Protein AF-A5N980-F1 (afdb_monomer_lite)

Secondary structure (DSSP, 8-state):
----HHHHHHHHHHHHHHHHHHTT-S-TT-HHHHHHHHHHH-HHHHHHHHHHHTT-

Organism: Clostridium kluyveri (strain ATCC 8527 / DSM 555 / NBRC 12016 / NCIMB 10680 / K1) (NCBI:txid431943)

Foldseek 3Di:
DDQDPVNLLVVLVVVLVVLCVVVVHPDSPDPSSLVVSCVVPNNVSSVVNVVVVVVD

Sequence (56 aa):
MVISNRELFALMYNKVFEIANNYKSDCIYDEKVKEEVARQFGKEKADWFYHTWKKI

Structure (mmCIF, N/CA/C/O backbone):
data_AF-A5N980-F1
#
_entry.id   AF-A5N980-F1
#
loop_
_atom_site.group_PDB
_atom_site.id
_atom_site.type_symbol
_atom_site.label_atom_id
_atom_site.label_alt_id
_atom_site.label_comp_id
_atom_site.label_asym_id
_atom_site.label_entity_id
_atom_site.label_seq_id
_atom_site.pdbx_PDB_ins_code
_atom_site.Cartn_x
_atom_site.Cartn_y
_atom_site.Cartn_z
_atom_site.occupancy
_atom_site.B_iso_or_equiv
_atom_site.auth_seq_id
_atom_site.auth_comp_id
_atom_site.auth_asym_id
_atom_site.auth_atom_id
_atom_site.pdbx_PDB_model_num
ATOM 1 N N . MET A 1 1 ? 21.005 -2.571 -9.247 1.00 50.50 1 MET A N 1
ATOM 2 C CA . MET A 1 1 ? 19.910 -3.175 -10.035 1.00 50.50 1 MET A CA 1
ATOM 3 C C . MET A 1 1 ? 18.760 -2.190 -10.063 1.00 50.50 1 MET A C 1
ATOM 5 O O . MET A 1 1 ? 18.370 -1.726 -8.999 1.00 50.50 1 MET A O 1
ATOM 9 N N . VAL A 1 2 ? 18.273 -1.823 -11.248 1.00 66.44 2 VAL A N 1
ATOM 10 C CA . VAL A 1 2 ? 17.043 -1.033 -11.389 1.00 66.44 2 VAL A CA 1
ATOM 11 C C . VAL A 1 2 ? 15.884 -2.017 -11.260 1.00 66.44 2 VAL A C 1
ATOM 13 O O . VAL A 1 2 ? 15.769 -2.916 -12.084 1.00 66.44 2 VAL A O 1
ATOM 16 N N . ILE A 1 3 ? 15.086 -1.898 -10.199 1.00 78.56 3 ILE A N 1
ATOM 17 C CA . ILE A 1 3 ? 13.841 -2.666 -10.060 1.00 78.56 3 ILE A CA 1
ATOM 18 C C . ILE A 1 3 ? 12.866 -2.196 -11.145 1.00 78.56 3 ILE A C 1
ATOM 20 O O . ILE A 1 3 ? 12.671 -0.992 -11.322 1.00 78.56 3 ILE A O 1
ATOM 24 N N . SER A 1 4 ? 12.241 -3.133 -11.856 1.00 87.69 4 SER A N 1
ATOM 25 C CA . SER A 1 4 ? 11.215 -2.806 -12.850 1.00 87.69 4 SER A CA 1
ATOM 26 C C . SER A 1 4 ? 9.926 -2.341 -12.165 1.00 87.69 4 SER A C 1
ATOM 28 O O . SER A 1 4 ? 9.589 -2.826 -11.086 1.00 87.69 4 SER A O 1
ATOM 30 N N . ASN A 1 5 ? 9.118 -1.494 -12.816 1.00 86.44 5 ASN A N 1
ATOM 31 C CA . ASN A 1 5 ? 7.821 -1.057 -12.264 1.00 86.44 5 ASN A CA 1
ATOM 32 C C . ASN A 1 5 ? 6.902 -2.233 -11.886 1.00 86.44 5 ASN A C 1
ATOM 34 O O . ASN A 1 5 ? 6.190 -2.165 -10.891 1.00 86.44 5 ASN A O 1
ATOM 38 N N . ARG A 1 6 ? 6.941 -3.338 -12.641 1.00 87.38 6 ARG A N 1
ATOM 39 C CA . ARG A 1 6 ? 6.167 -4.549 -12.329 1.00 87.38 6 ARG A CA 1
ATOM 40 C C . ARG A 1 6 ? 6.621 -5.216 -11.027 1.00 87.38 6 ARG A C 1
ATOM 42 O O . ARG A 1 6 ? 5.786 -5.649 -10.240 1.00 87.38 6 ARG A O 1
ATOM 49 N N . GLU A 1 7 ? 7.928 -5.285 -10.802 1.00 90.00 7 GLU A N 1
ATOM 50 C CA . GLU A 1 7 ? 8.507 -5.850 -9.580 1.00 90.00 7 GLU A CA 1
ATOM 51 C C . GLU A 1 7 ? 8.254 -4.930 -8.384 1.00 90.00 7 GLU A C 1
ATOM 53 O O . GLU A 1 7 ? 7.866 -5.406 -7.320 1.00 90.00 7 GLU A O 1
ATOM 58 N N . LEU A 1 8 ? 8.380 -3.611 -8.577 1.00 89.50 8 LEU A N 1
ATOM 59 C CA . LEU A 1 8 ? 8.019 -2.619 -7.567 1.00 89.50 8 LEU A CA 1
ATOM 60 C C . LEU A 1 8 ? 6.547 -2.748 -7.169 1.00 89.50 8 LEU A C 1
ATOM 62 O O . LEU A 1 8 ? 6.236 -2.766 -5.983 1.00 89.50 8 LEU A O 1
ATOM 66 N N . PHE A 1 9 ? 5.652 -2.879 -8.150 1.00 90.50 9 PHE A N 1
ATOM 67 C CA . PHE A 1 9 ? 4.227 -3.049 -7.896 1.00 90.50 9 PHE A CA 1
ATOM 68 C C . PHE A 1 9 ? 3.941 -4.321 -7.098 1.00 90.50 9 PHE A C 1
ATOM 70 O O . PHE A 1 9 ? 3.232 -4.256 -6.102 1.00 90.50 9 PHE A O 1
ATOM 77 N N . ALA A 1 10 ? 4.518 -5.463 -7.487 1.00 91.06 10 ALA A N 1
ATOM 78 C CA . ALA A 1 10 ? 4.334 -6.726 -6.772 1.00 91.06 10 ALA A CA 1
ATOM 79 C C . ALA A 1 10 ? 4.869 -6.663 -5.330 1.00 91.06 10 ALA A C 1
ATOM 81 O O . ALA A 1 10 ? 4.245 -7.180 -4.401 1.00 91.06 10 ALA A O 1
ATOM 82 N N . LEU A 1 11 ? 6.006 -5.995 -5.129 1.00 92.25 11 LEU A N 1
ATOM 83 C CA . LEU A 1 11 ? 6.599 -5.810 -3.811 1.00 92.25 11 LEU A CA 1
ATOM 84 C C . LEU A 1 11 ? 5.725 -4.914 -2.923 1.00 92.25 11 LEU A C 1
ATOM 86 O O . LEU A 1 11 ? 5.438 -5.278 -1.783 1.00 92.25 11 LEU A O 1
ATOM 90 N N . MET A 1 12 ? 5.263 -3.778 -3.452 1.00 93.00 12 MET A N 1
ATOM 91 C CA . MET A 1 12 ? 4.361 -2.876 -2.732 1.00 93.00 12 MET A CA 1
ATOM 92 C C . MET A 1 12 ? 3.007 -3.529 -2.463 1.00 93.00 12 MET A C 1
ATOM 94 O O . MET A 1 12 ? 2.501 -3.397 -1.357 1.00 93.00 12 MET A O 1
ATOM 98 N N . TYR A 1 13 ? 2.466 -4.292 -3.415 1.00 91.44 13 TYR A N 1
ATOM 99 C CA . TYR A 1 13 ? 1.231 -5.056 -3.253 1.00 91.44 13 TYR A CA 1
ATOM 100 C C . TYR A 1 13 ? 1.308 -5.957 -2.021 1.00 91.44 13 TYR A C 1
ATOM 102 O O . TYR A 1 13 ? 0.549 -5.768 -1.075 1.00 91.44 13 TYR A O 1
ATOM 110 N N . ASN A 1 14 ? 2.288 -6.863 -1.966 1.00 92.25 14 ASN A N 1
ATOM 111 C CA . ASN A 1 14 ? 2.432 -7.773 -0.827 1.00 92.25 14 ASN A CA 1
ATOM 112 C C . ASN A 1 14 ? 2.570 -7.013 0.498 1.00 92.25 14 ASN A C 1
ATOM 114 O O . ASN A 1 14 ? 1.998 -7.418 1.510 1.00 92.25 14 ASN A O 1
ATOM 118 N N . LYS A 1 15 ? 3.294 -5.888 0.490 1.00 91.81 15 LYS A N 1
ATOM 119 C CA . LYS A 1 15 ? 3.539 -5.122 1.710 1.00 91.81 15 LYS A CA 1
ATOM 120 C C . LYS A 1 15 ? 2.336 -4.319 2.184 1.00 91.81 15 LYS A C 1
ATOM 122 O O . LYS A 1 15 ? 2.084 -4.281 3.380 1.00 91.81 15 LYS A O 1
ATOM 127 N N . VAL A 1 16 ? 1.555 -3.748 1.274 1.00 92.69 16 VAL A N 1
ATOM 128 C CA . VAL A 1 16 ? 0.306 -3.041 1.590 1.00 92.69 16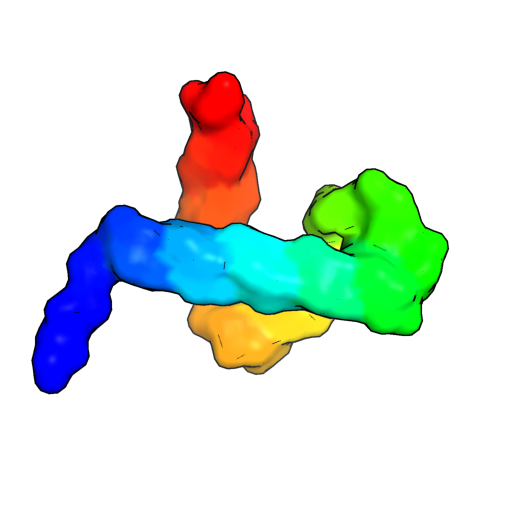 VAL A CA 1
ATOM 129 C C . VAL A 1 16 ? -0.702 -3.990 2.244 1.00 92.69 16 VAL A C 1
ATOM 131 O O . VAL A 1 16 ? -1.313 -3.621 3.243 1.00 92.69 16 VAL A O 1
ATOM 134 N N . PHE A 1 17 ? -0.837 -5.224 1.745 1.00 90.56 17 PHE A N 1
ATOM 135 C CA . PHE A 1 17 ? -1.716 -6.229 2.357 1.00 90.56 17 PHE A CA 1
ATOM 136 C C . PHE A 1 17 ? -1.209 -6.709 3.721 1.00 90.56 17 PHE A C 1
ATOM 138 O O . PHE A 1 17 ? -2.003 -6.878 4.644 1.00 90.56 17 PHE A O 1
ATOM 145 N N . GLU A 1 18 ? 0.104 -6.883 3.884 1.00 92.94 18 GLU A N 1
ATOM 146 C CA . GLU A 1 18 ? 0.698 -7.194 5.189 1.00 92.94 18 GLU A CA 1
ATOM 147 C C . GLU A 1 18 ? 0.429 -6.072 6.205 1.00 92.94 18 GLU A C 1
ATOM 149 O O . GLU A 1 18 ? 0.014 -6.337 7.332 1.00 92.94 18 GLU A O 1
ATOM 154 N N . ILE A 1 19 ? 0.602 -4.813 5.792 1.00 92.44 19 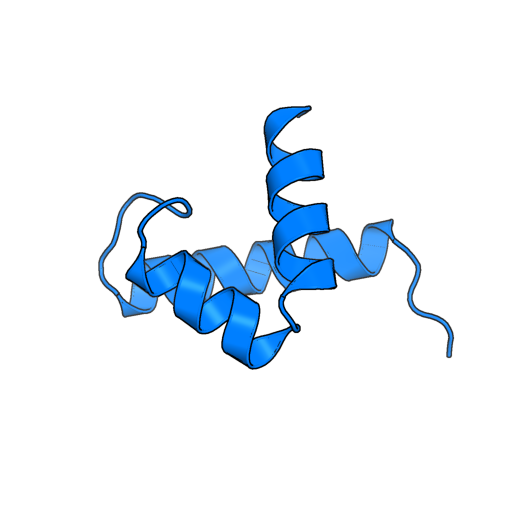ILE A N 1
ATOM 155 C CA . ILE A 1 19 ? 0.328 -3.633 6.616 1.00 92.44 19 ILE A CA 1
ATOM 156 C C . ILE A 1 19 ? -1.160 -3.566 6.979 1.00 92.44 19 ILE A C 1
ATOM 158 O O . ILE A 1 19 ? -1.488 -3.403 8.153 1.00 92.44 19 ILE A O 1
ATOM 162 N N . ALA A 1 20 ? -2.062 -3.739 6.011 1.00 91.06 20 ALA A N 1
ATOM 163 C CA . ALA A 1 20 ? -3.504 -3.768 6.257 1.00 91.06 20 ALA A CA 1
ATOM 164 C C . ALA A 1 20 ? -3.889 -4.852 7.276 1.00 91.06 20 ALA A C 1
ATOM 166 O O . ALA A 1 20 ? -4.587 -4.562 8.249 1.00 91.06 20 ALA A O 1
ATOM 167 N N . ASN A 1 21 ? -3.335 -6.060 7.135 1.00 91.69 21 ASN A N 1
ATOM 168 C CA . ASN A 1 21 ? -3.552 -7.151 8.082 1.00 91.69 21 ASN A CA 1
ATOM 169 C C . ASN A 1 21 ? -3.010 -6.823 9.488 1.00 91.69 21 ASN A C 1
ATOM 171 O O . ASN A 1 21 ? -3.686 -7.068 10.487 1.00 91.69 21 ASN A O 1
ATOM 175 N N . ASN A 1 22 ? -1.832 -6.197 9.585 1.00 91.56 22 ASN A N 1
ATOM 176 C CA . ASN A 1 22 ? -1.259 -5.756 10.864 1.00 91.56 22 ASN A CA 1
ATOM 177 C C . ASN A 1 22 ? -2.138 -4.711 11.567 1.00 91.56 22 ASN A C 1
ATOM 179 O O . ASN A 1 22 ? -2.288 -4.750 12.789 1.00 91.56 22 ASN A O 1
ATOM 183 N N . TYR A 1 23 ? -2.760 -3.808 10.806 1.00 89.00 23 TYR A N 1
ATOM 184 C CA . TYR A 1 23 ? -3.724 -2.842 11.334 1.00 89.00 23 TYR A CA 1
ATOM 185 C C . TYR A 1 23 ? -5.127 -3.424 11.552 1.00 89.00 23 TYR A C 1
ATOM 187 O O . TYR A 1 23 ? -6.010 -2.690 11.994 1.00 89.00 23 TYR A O 1
ATOM 195 N N . LYS A 1 24 ? -5.337 -4.724 11.285 1.00 89.06 24 LYS A N 1
ATOM 196 C CA . LYS A 1 24 ? -6.657 -5.378 11.269 1.00 89.06 24 LYS A CA 1
ATOM 197 C C . LYS A 1 24 ? -7.672 -4.598 10.425 1.00 89.06 24 LYS A C 1
ATOM 199 O O . LYS A 1 24 ? -8.837 -4.489 10.798 1.00 89.06 24 LYS A O 1
ATOM 204 N N . SER A 1 25 ? -7.200 -4.008 9.329 1.00 85.06 25 SER A N 1
ATOM 205 C CA . SER A 1 25 ? -8.027 -3.263 8.392 1.00 85.06 25 SER A CA 1
ATOM 206 C C . SER A 1 25 ? -8.305 -4.136 7.177 1.00 85.06 25 SER A C 1
ATOM 208 O O . SER A 1 25 ? -7.381 -4.604 6.513 1.00 85.06 25 SER A O 1
ATOM 210 N N . ASP A 1 26 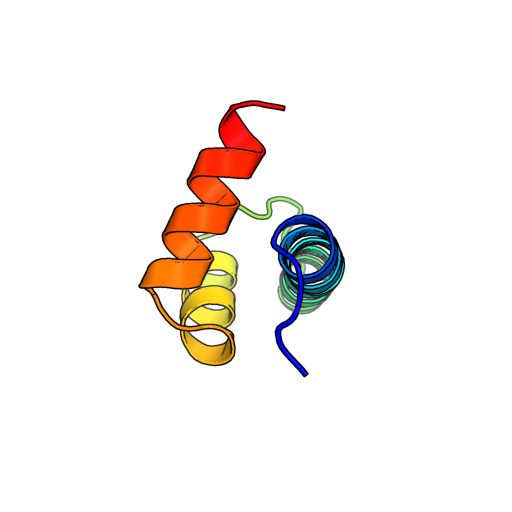? -9.581 -4.326 6.858 1.00 81.81 26 ASP A N 1
ATOM 211 C CA . ASP A 1 26 ? -10.020 -5.007 5.635 1.00 81.81 26 ASP A CA 1
ATOM 212 C C . ASP A 1 26 ? -9.785 -4.160 4.370 1.00 81.81 26 ASP A C 1
ATOM 214 O O . ASP A 1 26 ? -10.028 -4.612 3.251 1.00 81.81 26 ASP A O 1
ATOM 218 N N . CYS A 1 27 ? -9.322 -2.912 4.523 1.00 82.81 27 CYS A N 1
ATOM 219 C CA . CYS A 1 27 ? -9.197 -1.959 3.432 1.00 82.81 27 CYS A CA 1
ATOM 220 C C . CYS A 1 27 ? -7.782 -1.387 3.327 1.00 82.81 27 CYS A C 1
ATOM 222 O O . CYS A 1 27 ? -7.314 -0.651 4.192 1.00 82.81 27 CYS A O 1
ATOM 224 N N . ILE A 1 28 ? -7.132 -1.612 2.185 1.00 86.12 28 ILE A N 1
ATOM 225 C CA . ILE A 1 28 ? -5.822 -1.014 1.885 1.00 86.12 28 ILE A CA 1
ATOM 226 C C . ILE A 1 28 ? -5.869 0.518 1.756 1.00 86.12 28 ILE A C 1
ATOM 228 O O . ILE A 1 28 ? -4.833 1.173 1.740 1.00 86.12 28 ILE A O 1
ATOM 232 N N . TYR A 1 29 ? -7.066 1.102 1.629 1.00 85.75 29 TYR A N 1
ATOM 233 C CA . TYR A 1 29 ? -7.251 2.549 1.530 1.00 85.75 29 TYR A CA 1
ATOM 234 C C . TYR A 1 29 ? -7.409 3.250 2.877 1.00 85.75 29 TYR A C 1
ATOM 236 O O . TYR A 1 29 ? -7.565 4.478 2.877 1.00 85.75 29 TYR A O 1
ATOM 244 N N . ASP A 1 30 ? -7.386 2.494 3.974 1.00 89.19 30 ASP A N 1
ATOM 245 C CA . ASP A 1 30 ? -7.371 3.020 5.333 1.00 89.19 30 ASP A CA 1
ATOM 246 C C . ASP A 1 30 ? -6.238 4.038 5.504 1.00 89.19 30 ASP A C 1
ATOM 248 O O . ASP A 1 30 ? -5.140 3.876 4.961 1.00 89.19 30 ASP A O 1
ATOM 252 N N . GLU A 1 31 ? -6.520 5.117 6.230 1.00 90.00 31 GLU A N 1
ATOM 253 C CA . GLU A 1 31 ? -5.578 6.216 6.428 1.00 90.00 31 GLU A CA 1
ATOM 254 C C . GLU A 1 31 ? -4.281 5.725 7.082 1.00 90.00 31 GLU A C 1
ATOM 256 O O . GLU A 1 31 ? -3.198 6.035 6.589 1.00 90.00 31 GLU A O 1
ATOM 261 N N . LYS A 1 32 ? -4.379 4.834 8.078 1.00 90.94 32 LYS A N 1
ATOM 262 C CA . LYS A 1 32 ? -3.211 4.281 8.782 1.00 90.94 32 LYS A CA 1
ATOM 263 C C . LYS A 1 32 ? -2.354 3.415 7.866 1.00 90.94 32 LYS A C 1
ATOM 265 O O . LYS A 1 32 ? -1.127 3.463 7.924 1.00 90.94 32 LYS A O 1
ATOM 270 N N . VAL A 1 33 ? -2.999 2.638 6.994 1.00 91.38 33 VAL A N 1
ATOM 271 C CA . VAL A 1 33 ? -2.310 1.794 6.008 1.00 91.38 33 VAL A CA 1
ATOM 272 C C . VAL A 1 33 ? -1.597 2.668 4.981 1.00 91.38 33 VAL A C 1
ATOM 274 O O . VAL A 1 33 ? -0.429 2.431 4.677 1.00 91.38 33 VAL A O 1
ATOM 277 N N . LYS A 1 34 ? -2.251 3.721 4.482 1.00 91.12 34 LYS A N 1
ATOM 278 C CA . LYS A 1 34 ? -1.641 4.682 3.552 1.00 91.12 34 LYS A CA 1
ATOM 279 C C . LYS A 1 34 ? -0.451 5.410 4.158 1.00 91.12 34 LYS A C 1
ATOM 281 O O . LYS A 1 34 ? 0.574 5.518 3.486 1.00 91.12 34 LYS A O 1
ATOM 286 N N . GLU A 1 35 ? -0.574 5.888 5.392 1.00 92.88 35 GLU A N 1
ATOM 287 C CA . GLU A 1 35 ? 0.515 6.562 6.098 1.00 92.88 35 GLU A CA 1
ATOM 288 C C . GLU A 1 35 ? 1.717 5.634 6.282 1.00 92.88 35 GLU A C 1
ATOM 290 O O . GLU A 1 35 ? 2.841 6.017 5.958 1.00 92.88 35 GLU A O 1
ATOM 295 N N . GLU A 1 36 ? 1.496 4.390 6.708 1.00 93.50 36 GLU A N 1
ATOM 296 C CA . GLU A 1 36 ? 2.579 3.426 6.911 1.00 93.50 36 GLU A CA 1
ATOM 297 C C . GLU A 1 36 ? 3.239 3.005 5.585 1.00 93.50 36 GLU A C 1
ATOM 299 O O . GLU A 1 36 ? 4.465 2.923 5.491 1.00 93.50 36 GLU A O 1
ATOM 304 N N . VAL A 1 37 ? 2.456 2.82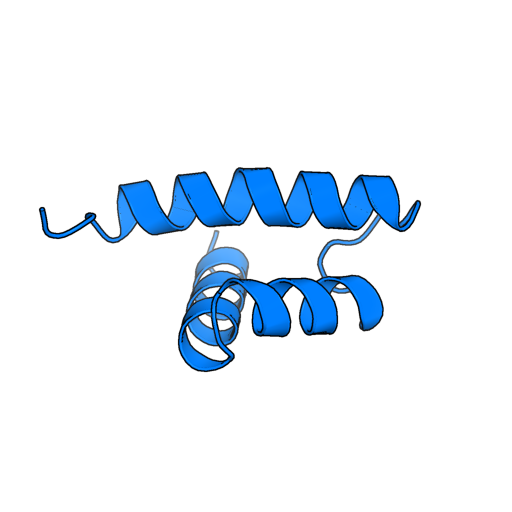7 4.518 1.00 91.88 37 VAL A N 1
ATOM 305 C CA . VAL A 1 37 ? 2.980 2.556 3.168 1.00 91.88 37 VAL A CA 1
ATOM 306 C C . VAL A 1 37 ? 3.802 3.744 2.657 1.00 91.88 37 VAL A C 1
ATOM 308 O O . VAL A 1 37 ? 4.902 3.551 2.135 1.00 91.88 37 VAL A O 1
ATOM 311 N N . ALA A 1 38 ? 3.321 4.977 2.839 1.00 93.69 38 ALA A N 1
ATOM 312 C CA . ALA A 1 38 ? 4.056 6.185 2.468 1.00 93.69 38 ALA A CA 1
ATOM 313 C C . ALA A 1 38 ? 5.335 6.363 3.300 1.00 93.69 38 ALA A C 1
ATOM 315 O O . ALA A 1 38 ? 6.349 6.811 2.764 1.00 93.69 38 ALA A O 1
ATOM 316 N N . ARG A 1 39 ? 5.320 5.964 4.578 1.00 93.56 39 ARG A N 1
ATOM 317 C CA . ARG A 1 39 ? 6.491 5.971 5.466 1.00 93.56 39 ARG A CA 1
ATOM 318 C C . ARG A 1 39 ? 7.567 4.984 5.009 1.00 93.56 39 ARG A C 1
ATOM 320 O O . ARG A 1 39 ? 8.746 5.322 5.055 1.00 93.56 39 ARG A O 1
ATOM 327 N N . GLN A 1 40 ? 7.180 3.792 4.551 1.00 92.25 40 GLN A N 1
ATOM 328 C CA . GLN A 1 40 ? 8.123 2.748 4.124 1.00 92.25 40 GLN A CA 1
ATOM 329 C C . GLN A 1 40 ? 8.660 2.952 2.703 1.00 92.25 40 GLN A C 1
ATOM 331 O O . GLN A 1 40 ? 9.845 2.739 2.449 1.00 92.25 40 GLN A O 1
ATOM 336 N N . PHE A 1 41 ? 7.803 3.357 1.765 1.00 89.44 41 PHE A N 1
ATOM 337 C CA . PHE A 1 41 ? 8.149 3.425 0.340 1.00 89.44 41 PHE A CA 1
ATOM 338 C C . PHE A 1 41 ? 8.408 4.844 -0.170 1.00 89.44 41 PHE A C 1
ATOM 340 O O . PHE A 1 41 ? 8.953 5.015 -1.264 1.00 89.44 41 PHE A O 1
ATOM 347 N N . GLY A 1 42 ? 8.054 5.854 0.621 1.00 93.38 42 GLY A N 1
ATOM 348 C CA . GLY A 1 42 ? 8.024 7.247 0.206 1.00 93.38 42 GLY A CA 1
ATOM 349 C C . GLY A 1 42 ? 6.689 7.614 -0.441 1.00 93.38 42 GLY A C 1
ATOM 350 O O . GLY A 1 42 ? 6.047 6.805 -1.118 1.00 93.38 42 GLY A O 1
ATOM 351 N N . LYS A 1 43 ? 6.287 8.873 -0.250 1.00 91.94 43 LYS A N 1
ATOM 352 C CA . LYS A 1 43 ? 4.991 9.394 -0.697 1.00 91.94 43 LYS A CA 1
ATOM 353 C C . LYS A 1 43 ? 4.774 9.231 -2.204 1.00 91.94 43 LYS A C 1
ATOM 355 O O . LYS A 1 43 ? 3.740 8.719 -2.603 1.00 91.94 43 LYS A O 1
ATOM 360 N N . GLU A 1 44 ? 5.768 9.564 -3.029 1.00 92.06 44 GLU A N 1
ATOM 361 C CA . GLU A 1 44 ? 5.655 9.467 -4.495 1.00 92.06 44 GLU A CA 1
ATOM 362 C C . GLU A 1 44 ? 5.370 8.039 -4.984 1.00 92.06 44 GLU A C 1
ATOM 364 O O . GLU A 1 44 ? 4.528 7.835 -5.859 1.00 92.06 44 GLU A O 1
ATOM 369 N N . LYS A 1 45 ? 6.038 7.032 -4.405 1.00 90.75 45 LYS A N 1
ATOM 370 C CA . LYS A 1 45 ? 5.828 5.627 -4.788 1.00 90.75 45 LYS A CA 1
ATOM 371 C C . LYS A 1 45 ? 4.491 5.099 -4.284 1.00 90.75 45 LYS A C 1
ATOM 373 O O . LYS A 1 45 ? 3.839 4.341 -4.997 1.00 90.75 45 LYS A O 1
ATOM 378 N N . ALA A 1 46 ? 4.075 5.504 -3.083 1.00 92.00 46 ALA A N 1
ATOM 379 C CA . ALA A 1 46 ? 2.759 5.173 -2.547 1.00 92.00 46 ALA A CA 1
ATOM 380 C C . ALA A 1 46 ? 1.641 5.757 -3.425 1.00 92.00 46 ALA A C 1
ATOM 382 O O . ALA A 1 46 ? 0.757 5.016 -3.850 1.00 92.00 46 ALA A O 1
ATOM 383 N N . ASP A 1 47 ? 1.720 7.044 -3.773 1.00 91.81 47 ASP A N 1
ATOM 384 C CA . ASP A 1 47 ? 0.783 7.699 -4.693 1.00 91.81 47 ASP A CA 1
ATOM 385 C C . ASP A 1 47 ? 0.732 6.984 -6.050 1.00 91.81 47 ASP A C 1
ATOM 387 O O . ASP A 1 47 ? -0.349 6.645 -6.538 1.00 91.81 47 ASP A O 1
ATOM 391 N N . TRP A 1 48 ? 1.893 6.670 -6.636 1.00 93.38 48 TRP A N 1
ATOM 392 C CA . TRP A 1 48 ? 1.967 5.903 -7.880 1.00 93.38 48 TRP A CA 1
ATOM 393 C C . TRP A 1 48 ? 1.306 4.520 -7.762 1.00 93.38 48 TRP A C 1
ATOM 395 O O . TRP A 1 48 ? 0.555 4.125 -8.660 1.00 93.38 48 TRP A O 1
ATOM 405 N N . PHE A 1 49 ? 1.538 3.797 -6.662 1.00 92.12 49 PHE A N 1
ATOM 406 C CA . PHE A 1 49 ? 0.934 2.489 -6.413 1.00 92.12 49 PHE A CA 1
ATOM 407 C C . PHE A 1 49 ? -0.592 2.586 -6.333 1.00 92.12 49 PHE A C 1
ATOM 409 O O . PHE A 1 49 ? -1.273 1.877 -7.069 1.00 92.12 49 PHE A O 1
ATOM 416 N N . TYR A 1 50 ? -1.141 3.491 -5.516 1.00 90.06 50 TYR A N 1
ATOM 417 C CA . TYR A 1 50 ? -2.594 3.641 -5.369 1.00 90.06 50 TYR A CA 1
ATOM 418 C C . TYR A 1 50 ? -3.264 4.14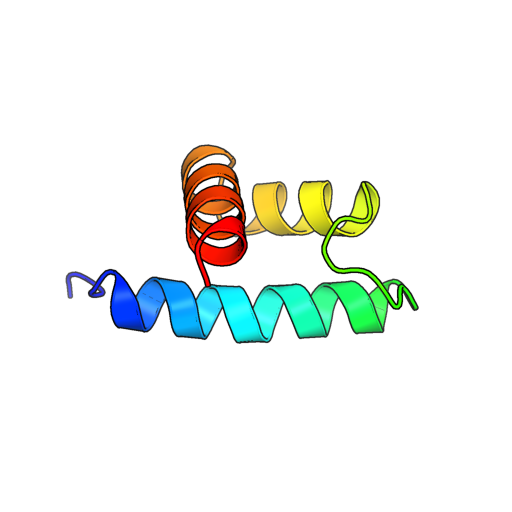6 -6.652 1.00 90.06 50 TYR A C 1
ATOM 420 O O . TYR A 1 50 ? -4.371 3.711 -6.979 1.00 90.06 50 TYR A O 1
ATOM 428 N N . HIS A 1 51 ? -2.598 5.021 -7.411 1.00 90.94 51 HIS A N 1
ATOM 429 C CA . HIS A 1 51 ? -3.077 5.454 -8.722 1.00 90.94 51 HIS A CA 1
ATOM 430 C C . HIS A 1 51 ? -3.113 4.279 -9.709 1.00 90.94 51 HIS A C 1
ATOM 432 O O . HIS A 1 51 ? -4.096 4.108 -10.429 1.00 90.94 51 HIS A O 1
ATOM 438 N N . THR A 1 52 ? -2.059 3.459 -9.740 1.00 88.38 52 THR A N 1
ATOM 439 C CA . THR A 1 52 ? -1.968 2.283 -10.618 1.00 88.38 52 THR A CA 1
ATOM 440 C C . THR A 1 52 ? -2.985 1.216 -10.221 1.00 88.38 52 THR A C 1
ATOM 442 O O . THR A 1 52 ? -3.682 0.698 -11.085 1.00 88.38 52 THR A O 1
ATOM 445 N N . TRP A 1 53 ? -3.138 0.952 -8.923 1.00 86.50 53 TRP A N 1
ATOM 446 C CA . TRP A 1 53 ? -4.111 0.010 -8.374 1.00 86.50 53 TRP A CA 1
ATOM 447 C C . TRP A 1 53 ? -5.552 0.386 -8.740 1.00 86.50 53 TRP A C 1
ATOM 449 O O . TRP A 1 53 ? -6.323 -0.478 -9.123 1.00 86.50 53 TRP A O 1
ATOM 459 N N . LYS A 1 54 ? -5.910 1.680 -8.716 1.00 81.94 54 LYS A N 1
ATOM 460 C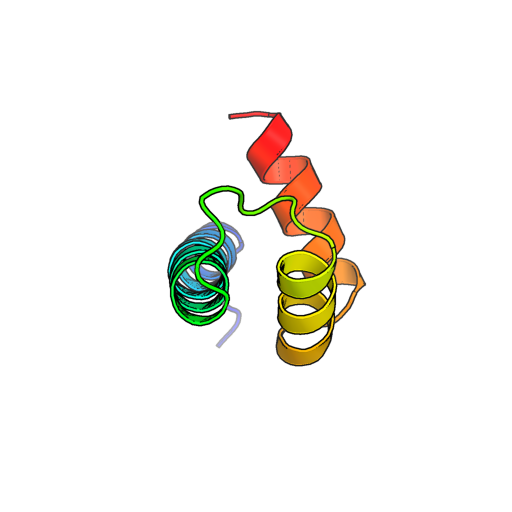 CA . LYS A 1 54 ? -7.253 2.157 -9.110 1.00 81.94 54 LYS A CA 1
ATOM 461 C C . LYS A 1 54 ? -7.608 1.871 -10.582 1.00 81.94 54 LYS A C 1
ATOM 463 O O . LYS A 1 54 ? -8.771 1.988 -10.955 1.00 81.94 54 LYS A O 1
ATOM 468 N N . LYS A 1 55 ? -6.618 1.585 -11.433 1.00 77.75 55 LYS A N 1
ATOM 469 C CA . LYS A 1 55 ? -6.807 1.311 -12.868 1.00 77.75 55 LYS A CA 1
ATOM 470 C C . LYS A 1 55 ? -6.904 -0.183 -13.198 1.00 77.75 55 LYS A C 1
ATOM 472 O O . LYS A 1 55 ? -7.114 -0.498 -14.368 1.00 77.75 55 LYS A O 1
ATOM 477 N N . ILE A 1 56 ? -6.701 -1.059 -12.215 1.00 70.69 56 ILE A N 1
ATOM 478 C CA . ILE A 1 56 ? -6.868 -2.516 -12.323 1.00 70.69 56 ILE A CA 1
ATOM 479 C C . ILE A 1 56 ? -8.284 -2.860 -11.869 1.00 70.69 56 ILE A C 1
ATOM 481 O O . ILE A 1 56 ? -8.923 -3.671 -12.570 1.00 70.69 56 ILE A O 1
#

pLDDT: mean 88.3, std 7.38, range [50.5, 93.69]

Radius of gyration: 10.81 Å; chains: 1; bounding box: 30×17×24 Å